Protein AF-A0A4R5HFL4-F1 (afdb_monomer_lite)

Sequence (108 aa):
MKQLMILAMILIATHSQAAALFNVEITRVYTQSKSGSDAHLVQVNTTLPEQCNANRLHIVMEDSELYSAILANSLANNRVSIIYVTDATPVNVAGHLANHTCHLISVF

Radius of gyration: 18.05 Å; chains: 1; bounding box: 53×55×29 Å

Structure (mmCIF, N/CA/C/O backbone):
data_AF-A0A4R5HFL4-F1
#
_entry.id   AF-A0A4R5HFL4-F1
#
loop_
_atom_site.group_PDB
_atom_site.id
_atom_site.type_symbol
_atom_site.label_atom_id
_atom_site.label_alt_id
_atom_site.label_comp_id
_atom_site.label_asym_id
_atom_site.label_entity_id
_atom_site.label_seq_id
_atom_site.pdbx_PDB_ins_code
_atom_site.Cartn_x
_atom_site.Cartn_y
_atom_site.Cartn_z
_atom_site.occupancy
_atom_site.B_iso_or_equiv
_atom_site.auth_seq_id
_atom_site.auth_comp_id
_atom_site.auth_asym_id
_atom_site.auth_atom_id
_atom_site.pdbx_PDB_model_num
ATOM 1 N N . MET A 1 1 ? 42.936 43.471 -5.917 1.00 44.09 1 MET A N 1
ATOM 2 C CA . MET A 1 1 ? 41.486 43.328 -5.664 1.00 44.09 1 MET A CA 1
ATOM 3 C C . MET A 1 1 ? 40.923 42.339 -6.676 1.00 44.09 1 MET A C 1
ATOM 5 O O . MET A 1 1 ? 40.667 42.725 -7.805 1.00 44.09 1 MET A O 1
ATOM 9 N N . LYS A 1 2 ? 40.827 41.052 -6.333 1.00 42.69 2 LYS A N 1
ATOM 10 C CA . LYS A 1 2 ? 40.131 40.059 -7.165 1.00 42.69 2 LYS A CA 1
ATOM 11 C C . LYS A 1 2 ? 38.989 39.515 -6.322 1.00 42.69 2 LYS A C 1
ATOM 13 O O . LYS A 1 2 ? 39.230 38.948 -5.262 1.00 42.69 2 LYS A O 1
ATOM 18 N N . GLN A 1 3 ? 37.775 39.848 -6.741 1.00 50.50 3 GLN A N 1
ATOM 19 C CA . GLN A 1 3 ? 36.547 39.538 -6.029 1.00 50.50 3 GLN A CA 1
ATOM 20 C C . GLN A 1 3 ? 36.330 38.026 -5.998 1.00 50.50 3 GLN A C 1
ATOM 22 O O . GLN A 1 3 ? 36.437 37.335 -7.009 1.00 50.50 3 GLN A O 1
ATOM 27 N N . LEU A 1 4 ? 36.059 37.552 -4.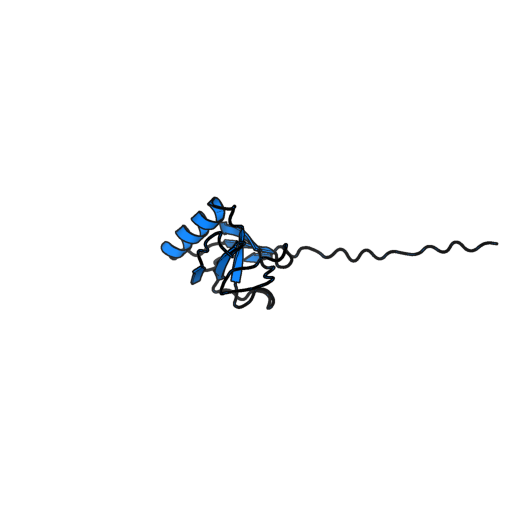790 1.00 52.81 4 LEU A N 1
ATOM 28 C CA . LEU A 1 4 ? 35.682 36.197 -4.443 1.00 52.81 4 LEU A CA 1
ATOM 29 C C . LEU A 1 4 ? 34.246 35.970 -4.953 1.00 52.81 4 LEU A C 1
ATOM 31 O O . LEU A 1 4 ? 33.306 36.546 -4.411 1.00 52.81 4 LEU A O 1
ATOM 35 N N . MET A 1 5 ? 34.064 35.180 -6.012 1.00 52.44 5 MET A N 1
ATOM 36 C CA . MET A 1 5 ? 32.736 34.705 -6.413 1.00 52.44 5 MET A CA 1
ATOM 37 C C . MET A 1 5 ? 32.405 33.467 -5.574 1.00 52.44 5 MET A C 1
ATOM 39 O O . MET A 1 5 ? 32.876 32.369 -5.860 1.00 52.44 5 MET A O 1
ATOM 43 N N . ILE A 1 6 ? 31.624 33.653 -4.510 1.00 56.69 6 ILE A N 1
ATOM 44 C CA . ILE A 1 6 ? 30.999 32.550 -3.774 1.00 56.69 6 ILE A CA 1
ATOM 45 C C . ILE A 1 6 ? 29.701 32.206 -4.509 1.00 56.69 6 ILE A C 1
ATOM 47 O O . ILE A 1 6 ? 28.726 32.953 -4.449 1.00 56.69 6 ILE A O 1
ATOM 51 N N . LEU A 1 7 ? 29.701 31.082 -5.225 1.00 55.25 7 LEU A N 1
ATOM 52 C CA . LEU A 1 7 ? 28.499 30.485 -5.797 1.00 55.25 7 LEU A CA 1
ATOM 53 C C . LEU A 1 7 ? 27.799 29.688 -4.687 1.00 55.25 7 LEU A C 1
ATOM 55 O O . LEU A 1 7 ? 28.215 28.582 -4.348 1.00 55.25 7 LEU A O 1
ATOM 59 N N . ALA A 1 8 ? 26.768 30.271 -4.078 1.00 56.91 8 ALA A N 1
ATOM 60 C CA . ALA A 1 8 ? 25.931 29.580 -3.105 1.00 56.91 8 ALA A CA 1
ATOM 61 C C . ALA A 1 8 ? 25.043 28.554 -3.832 1.00 56.91 8 ALA A C 1
ATOM 63 O O . ALA A 1 8 ? 24.010 28.905 -4.400 1.00 56.91 8 ALA A O 1
ATOM 64 N N . MET A 1 9 ? 25.449 27.281 -3.830 1.00 54.06 9 MET A N 1
ATOM 65 C CA . MET A 1 9 ? 24.545 26.171 -4.140 1.00 54.06 9 MET A CA 1
ATOM 66 C C . MET A 1 9 ? 23.515 26.072 -3.017 1.00 54.06 9 MET A C 1
ATOM 68 O O . MET A 1 9 ? 23.795 25.549 -1.940 1.00 54.06 9 MET A O 1
ATOM 72 N N . ILE A 1 10 ? 22.315 26.586 -3.270 1.00 56.34 10 ILE A N 1
ATOM 73 C CA . ILE A 1 10 ? 21.148 26.284 -2.448 1.00 56.34 10 ILE A CA 1
ATOM 74 C C . ILE A 1 10 ? 20.767 24.837 -2.776 1.00 56.34 10 ILE A C 1
ATOM 76 O O . ILE A 1 10 ? 20.084 24.568 -3.761 1.00 56.34 10 ILE A O 1
ATOM 80 N N . LEU A 1 11 ? 21.268 23.896 -1.974 1.00 52.66 11 LEU A N 1
ATOM 81 C CA . LEU A 1 11 ? 20.748 22.534 -1.924 1.00 52.66 11 LEU A CA 1
ATOM 82 C C . LEU A 1 11 ? 19.316 22.616 -1.393 1.00 52.66 11 LEU A C 1
ATOM 84 O O . LEU A 1 11 ? 19.092 22.741 -0.190 1.00 52.66 11 LEU A O 1
ATOM 88 N N . ILE A 1 12 ? 18.341 22.567 -2.297 1.00 58.75 12 ILE A N 1
ATOM 89 C CA . ILE A 1 12 ? 16.960 22.284 -1.922 1.00 58.75 12 ILE A CA 1
ATOM 90 C C . ILE A 1 12 ? 16.957 20.814 -1.503 1.00 58.75 12 ILE A C 1
ATOM 92 O O . ILE A 1 12 ? 16.910 19.922 -2.345 1.00 58.75 12 ILE A O 1
ATOM 96 N N . ALA A 1 13 ? 17.087 20.559 -0.202 1.00 53.56 13 ALA A N 1
ATOM 97 C CA . ALA A 1 13 ? 16.836 19.240 0.350 1.00 53.56 13 ALA A CA 1
ATOM 98 C C . ALA A 1 13 ? 15.370 18.894 0.052 1.00 53.56 13 ALA A C 1
ATOM 100 O O . ALA A 1 13 ? 14.448 19.455 0.651 1.00 53.56 13 ALA A O 1
ATOM 101 N N . THR A 1 14 ? 15.146 18.012 -0.919 1.00 56.59 14 THR A N 1
ATOM 102 C CA . THR A 1 14 ? 13.854 17.360 -1.123 1.00 56.59 14 THR A CA 1
ATOM 103 C C . THR A 1 14 ? 13.599 16.520 0.120 1.00 56.59 14 THR A C 1
ATOM 105 O O . THR A 1 14 ? 14.238 15.492 0.327 1.00 56.59 14 THR A O 1
ATOM 108 N N . HIS A 1 15 ? 12.756 17.023 1.019 1.00 57.56 15 HIS A N 1
ATOM 109 C CA . HIS A 1 15 ? 12.393 16.302 2.230 1.00 57.56 15 HIS A CA 1
ATOM 110 C C . HIS A 1 15 ? 11.529 15.115 1.818 1.00 57.56 15 HIS A C 1
ATOM 112 O O . HIS A 1 15 ? 10.452 15.326 1.256 1.00 57.56 15 HIS A O 1
ATOM 118 N N . SER A 1 16 ? 11.970 13.895 2.122 1.00 59.69 16 SER A N 1
ATOM 119 C CA . SER A 1 16 ? 11.090 12.736 2.031 1.00 59.69 16 SER A CA 1
ATOM 120 C C . SER A 1 16 ? 9.978 12.875 3.055 1.00 59.69 16 SER A C 1
ATOM 122 O O . SER A 1 16 ? 10.214 12.872 4.265 1.00 59.69 16 SER A O 1
ATOM 124 N N . GLN A 1 17 ? 8.757 13.079 2.561 1.00 81.38 17 GLN A N 1
ATOM 125 C CA . GLN A 1 17 ? 7.581 13.277 3.399 1.00 81.38 17 GLN A CA 1
ATOM 126 C C . GLN A 1 17 ? 7.046 11.910 3.806 1.00 81.38 17 GLN A C 1
ATOM 128 O O . GLN A 1 17 ? 6.122 11.377 3.190 1.00 81.38 17 GLN A O 1
ATOM 133 N N . ALA A 1 18 ? 7.669 11.332 4.832 1.00 89.75 18 ALA A N 1
ATOM 134 C CA . ALA A 1 18 ? 7.060 10.234 5.558 1.00 89.75 18 ALA A CA 1
ATOM 135 C C . ALA A 1 18 ? 5.858 10.772 6.344 1.00 89.75 18 ALA A C 1
ATOM 137 O O . ALA A 1 18 ? 5.960 11.782 7.042 1.00 89.75 18 ALA A O 1
ATOM 138 N N . ALA A 1 19 ? 4.724 10.096 6.233 1.00 95.00 19 ALA A N 1
ATOM 139 C CA . ALA A 1 19 ? 3.497 10.433 6.932 1.00 95.00 19 ALA A CA 1
ATOM 140 C C . ALA A 1 19 ? 2.920 9.190 7.609 1.00 95.00 19 ALA A C 1
ATOM 142 O O . ALA A 1 19 ? 3.070 8.067 7.122 1.00 95.00 19 ALA A O 1
ATOM 143 N N . ALA A 1 20 ? 2.254 9.409 8.740 1.00 96.50 20 ALA A N 1
ATOM 144 C CA . ALA A 1 20 ? 1.531 8.379 9.467 1.00 96.50 20 ALA A CA 1
ATOM 145 C C . ALA A 1 20 ? 0.027 8.632 9.360 1.00 96.50 20 ALA A C 1
ATOM 147 O O . ALA A 1 20 ? -0.430 9.764 9.529 1.00 96.50 20 ALA A O 1
ATOM 148 N N . LEU A 1 21 ? -0.736 7.573 9.111 1.00 97.06 21 LEU A N 1
ATOM 149 C CA . LEU A 1 21 ? -2.192 7.588 9.195 1.00 97.06 21 LEU A CA 1
ATOM 150 C C . LEU A 1 21 ? -2.631 6.570 10.231 1.00 97.06 21 LEU A C 1
ATOM 152 O O . LEU A 1 21 ? -2.102 5.463 10.288 1.00 97.06 21 LEU A O 1
ATOM 156 N N . PHE A 1 22 ? -3.620 6.944 11.029 1.00 97.75 22 PHE A N 1
ATOM 157 C CA . PHE A 1 22 ? -4.139 6.114 12.105 1.00 97.75 22 PHE A CA 1
ATOM 158 C C . PHE A 1 22 ? -5.547 5.650 11.768 1.00 97.75 22 PHE A C 1
ATOM 160 O O . PHE A 1 22 ? -6.318 6.392 11.158 1.00 97.75 22 PHE A O 1
ATOM 167 N N . ASN A 1 23 ? -5.898 4.451 12.233 1.00 97.56 23 ASN A N 1
ATOM 168 C CA . ASN A 1 23 ? -7.252 3.918 12.125 1.00 97.56 23 ASN A CA 1
ATOM 169 C C . ASN A 1 23 ? -7.768 3.878 10.670 1.00 97.56 23 ASN A C 1
ATOM 171 O O . ASN A 1 23 ? -8.882 4.315 10.381 1.00 97.56 23 ASN A O 1
ATOM 175 N N . VAL A 1 24 ? -6.949 3.368 9.756 1.00 97.88 24 VAL A N 1
ATOM 176 C CA . VAL A 1 24 ? -7.188 3.241 8.315 1.00 97.88 24 VAL A CA 1
ATOM 177 C C . VAL A 1 24 ? -7.741 1.859 7.983 1.00 97.88 24 VAL A C 1
ATOM 179 O O . VAL A 1 24 ? -7.338 0.862 8.570 1.00 97.88 24 VAL A O 1
ATOM 182 N N . GLU A 1 25 ? -8.646 1.783 7.012 1.00 98.12 25 GLU A N 1
ATOM 183 C CA . GLU A 1 25 ? -9.129 0.507 6.474 1.00 98.12 25 GLU A CA 1
ATOM 184 C C . GLU A 1 25 ? -8.432 0.182 5.154 1.00 98.12 25 GLU A C 1
ATOM 186 O O . GLU A 1 25 ? -8.335 1.039 4.264 1.00 98.12 25 GLU A O 1
ATOM 191 N N . ILE A 1 26 ? -7.995 -1.070 5.011 1.00 98.31 26 ILE A N 1
ATOM 192 C CA . ILE A 1 26 ? -7.477 -1.598 3.751 1.00 98.31 26 ILE A CA 1
ATOM 193 C C . ILE A 1 26 ? -8.648 -2.066 2.885 1.00 98.31 26 ILE A C 1
ATOM 195 O O . ILE A 1 26 ? -9.197 -3.145 3.086 1.00 98.31 26 ILE A O 1
ATOM 199 N N . THR A 1 27 ? -9.009 -1.252 1.896 1.00 97.88 27 THR A N 1
ATOM 200 C CA . THR A 1 27 ? -10.176 -1.498 1.032 1.00 97.88 27 THR A CA 1
ATOM 201 C C . THR A 1 27 ? -9.911 -2.521 -0.069 1.00 97.88 27 THR A C 1
ATOM 203 O O . THR A 1 27 ? -10.831 -3.225 -0.482 1.00 97.88 27 THR A O 1
ATOM 206 N N . ARG A 1 28 ? -8.674 -2.592 -0.586 1.00 97.69 28 ARG A N 1
ATOM 207 C CA . ARG A 1 28 ? -8.254 -3.565 -1.609 1.00 97.69 28 ARG A CA 1
ATOM 208 C C . ARG A 1 28 ? -6.765 -3.871 -1.501 1.00 97.69 28 ARG A C 1
ATOM 210 O O . ARG A 1 28 ? -5.965 -2.965 -1.273 1.00 97.69 28 ARG A O 1
ATOM 217 N N . VAL A 1 29 ? -6.407 -5.122 -1.779 1.00 97.75 29 VAL A N 1
ATOM 218 C CA . VAL A 1 29 ? -5.025 -5.582 -1.967 1.00 97.75 29 VAL A CA 1
ATOM 219 C C . VAL A 1 29 ? -4.894 -6.143 -3.382 1.00 97.75 29 VAL A C 1
ATOM 221 O O . VAL A 1 29 ? -5.616 -7.064 -3.761 1.00 97.75 29 VAL A O 1
ATOM 224 N N . TYR A 1 30 ? -3.986 -5.580 -4.175 1.00 96.06 30 TYR A N 1
ATOM 225 C CA . TYR A 1 30 ? -3.694 -6.012 -5.540 1.00 96.06 30 TYR A CA 1
ATOM 226 C C . TYR A 1 30 ? -2.396 -6.813 -5.532 1.00 96.06 30 TYR A C 1
ATOM 228 O O . TYR A 1 30 ? -1.292 -6.261 -5.578 1.00 96.06 30 TYR A O 1
ATOM 236 N N . THR A 1 31 ? -2.546 -8.131 -5.459 1.00 95.06 31 THR A N 1
ATOM 237 C CA . THR A 1 31 ? -1.417 -9.060 -5.507 1.00 95.06 31 THR A CA 1
ATOM 238 C C . THR A 1 31 ? -0.908 -9.155 -6.936 1.00 95.06 31 THR A C 1
ATOM 240 O O . THR A 1 31 ? -1.686 -9.342 -7.868 1.00 95.06 31 THR A O 1
ATOM 243 N N . GLN A 1 32 ? 0.401 -9.022 -7.099 1.00 94.19 32 GLN A N 1
ATOM 244 C CA . GLN A 1 32 ? 1.063 -8.989 -8.397 1.00 94.19 32 GLN A CA 1
ATOM 245 C C . GLN A 1 32 ? 2.020 -10.160 -8.537 1.00 94.19 32 GLN A C 1
ATOM 247 O O . GLN A 1 32 ? 2.542 -10.666 -7.548 1.00 94.19 32 GLN A O 1
ATOM 252 N N . SER A 1 33 ? 2.263 -10.579 -9.774 1.00 88.38 33 SER A N 1
ATOM 253 C CA . SER A 1 33 ? 3.361 -11.494 -10.080 1.00 88.38 33 SER A CA 1
ATOM 254 C C . SER A 1 33 ? 4.623 -10.692 -10.406 1.00 88.38 33 SER A C 1
ATOM 256 O O . SER A 1 33 ? 4.517 -9.599 -10.955 1.00 88.38 33 SER A O 1
ATOM 258 N N . LYS A 1 34 ? 5.816 -11.252 -10.155 1.00 85.50 34 LYS A N 1
ATOM 259 C CA . LYS A 1 34 ? 7.089 -10.620 -10.570 1.00 85.50 34 LYS A CA 1
ATOM 260 C C . LYS A 1 34 ? 7.230 -10.498 -12.094 1.00 85.50 34 LYS A C 1
ATOM 262 O O . LYS A 1 34 ? 8.094 -9.781 -12.582 1.00 85.50 34 LYS A O 1
ATOM 267 N N . SER A 1 35 ? 6.396 -11.199 -12.867 1.00 86.81 35 SER A N 1
ATOM 268 C CA . SER A 1 35 ? 6.358 -11.047 -14.319 1.00 86.81 35 SER A CA 1
ATOM 269 C C . SER A 1 35 ? 5.597 -9.766 -14.673 1.00 86.81 35 SER A C 1
ATOM 271 O O . SER A 1 35 ? 4.374 -9.767 -14.787 1.00 86.81 35 SER A O 1
ATOM 273 N N . GLY A 1 36 ? 6.333 -8.660 -14.803 1.00 84.12 36 GLY A N 1
ATOM 274 C CA . GLY A 1 36 ? 5.813 -7.374 -15.281 1.00 84.12 36 GLY A CA 1
ATOM 275 C C . GLY A 1 36 ? 5.449 -6.350 -14.203 1.00 84.12 36 GLY A C 1
ATOM 276 O O . GLY A 1 36 ? 5.064 -5.238 -14.560 1.00 84.12 36 GLY A O 1
ATOM 277 N N . SER A 1 37 ? 5.596 -6.687 -12.921 1.00 94.88 37 SER A N 1
ATOM 278 C CA . SER A 1 37 ? 5.368 -5.763 -11.805 1.00 94.88 37 SER A CA 1
ATOM 279 C C . SER A 1 37 ? 6.560 -5.741 -10.856 1.00 94.88 37 SER A C 1
ATOM 281 O O . SER A 1 37 ? 7.113 -6.787 -10.515 1.00 94.88 37 SER A O 1
ATOM 283 N N . ASP A 1 38 ? 6.880 -4.545 -10.377 1.00 96.00 38 ASP A N 1
ATOM 284 C CA . ASP A 1 38 ? 7.943 -4.269 -9.408 1.00 96.00 38 ASP A CA 1
ATOM 285 C C . ASP A 1 38 ? 7.412 -4.235 -7.962 1.00 96.00 38 ASP A C 1
ATOM 287 O O . ASP A 1 38 ? 8.188 -4.207 -7.006 1.00 96.00 38 ASP A O 1
ATOM 291 N N . ALA A 1 39 ? 6.085 -4.216 -7.779 1.00 97.50 39 ALA A N 1
ATOM 292 C CA . ALA A 1 39 ? 5.443 -4.083 -6.474 1.00 97.50 39 ALA A CA 1
ATOM 293 C C . ALA A 1 39 ? 4.005 -4.630 -6.444 1.00 97.50 39 ALA A C 1
ATOM 295 O O . ALA A 1 39 ? 3.333 -4.752 -7.471 1.00 97.50 39 ALA A O 1
ATOM 296 N N . HIS A 1 40 ? 3.505 -4.888 -5.236 1.00 97.81 40 HIS A N 1
ATOM 297 C CA . HIS A 1 40 ? 2.078 -5.015 -4.938 1.00 97.81 40 HIS A CA 1
ATOM 298 C C . HIS A 1 40 ? 1.454 -3.633 -4.714 1.00 97.81 40 HIS A C 1
ATOM 300 O O . HIS A 1 40 ? 2.163 -2.683 -4.386 1.00 97.81 40 HIS A O 1
ATOM 306 N N . LEU A 1 41 ? 0.125 -3.515 -4.829 1.00 97.69 41 LEU A N 1
ATOM 307 C CA . LEU A 1 41 ? -0.594 -2.302 -4.416 1.00 97.69 41 LEU A CA 1
ATOM 308 C C . LEU A 1 41 ? -1.562 -2.590 -3.276 1.00 97.69 41 LEU A C 1
ATOM 310 O O . LEU A 1 41 ? -2.223 -3.626 -3.236 1.00 97.69 41 LEU A O 1
ATOM 314 N N . VAL A 1 42 ? -1.721 -1.605 -2.407 1.00 98.19 42 VAL A N 1
ATOM 315 C CA . VAL A 1 42 ? -2.740 -1.565 -1.366 1.00 98.19 42 VAL A CA 1
ATOM 316 C C . VAL A 1 42 ? -3.523 -0.266 -1.491 1.00 98.19 42 VAL A C 1
ATOM 318 O O . VAL A 1 42 ? -2.940 0.791 -1.712 1.00 98.19 42 VAL A O 1
ATOM 321 N N . GLN A 1 43 ? -4.848 -0.337 -1.387 1.00 98.44 43 GLN A N 1
ATOM 322 C CA . GLN A 1 43 ? -5.729 0.826 -1.435 1.00 98.44 43 GLN A CA 1
ATOM 323 C C . GLN A 1 43 ? -6.392 1.053 -0.083 1.00 98.44 43 GLN A C 1
ATOM 325 O O . GLN A 1 43 ? -6.991 0.135 0.482 1.00 98.44 43 GLN A O 1
ATOM 330 N N . VAL A 1 44 ? -6.359 2.293 0.393 1.00 98.50 44 VAL A N 1
ATOM 331 C CA . VAL A 1 44 ? -6.913 2.678 1.693 1.00 98.50 44 VAL A CA 1
ATOM 332 C C . VAL A 1 44 ? -8.154 3.563 1.567 1.00 98.50 44 VAL A C 1
ATOM 334 O O . VAL A 1 44 ? -8.360 4.227 0.551 1.00 98.50 44 VAL A O 1
ATOM 337 N N . ASN A 1 45 ? -8.994 3.583 2.607 1.00 97.62 45 ASN A N 1
ATOM 338 C CA . ASN A 1 45 ? -10.205 4.420 2.644 1.00 97.62 45 ASN A CA 1
ATOM 339 C C . ASN A 1 45 ? -9.943 5.895 2.999 1.00 97.62 45 ASN A C 1
ATOM 341 O O . ASN A 1 45 ? -10.861 6.708 2.944 1.00 97.62 45 ASN A O 1
ATOM 345 N N . THR A 1 46 ? -8.714 6.239 3.384 1.00 96.31 46 THR A N 1
ATOM 346 C CA . THR A 1 46 ? -8.333 7.600 3.777 1.00 96.31 46 THR A CA 1
ATOM 347 C C . THR A 1 46 ? -7.709 8.341 2.601 1.00 96.31 46 THR A C 1
ATOM 349 O O . THR A 1 46 ? -6.962 7.753 1.821 1.00 96.31 46 THR A O 1
ATOM 352 N N . THR A 1 47 ? -8.015 9.633 2.474 1.00 96.12 47 THR A N 1
ATOM 353 C CA . THR A 1 47 ? -7.453 10.494 1.428 1.00 96.12 47 THR A CA 1
ATOM 354 C C . THR A 1 47 ? -5.938 10.593 1.568 1.00 96.12 47 THR A C 1
ATOM 356 O O . T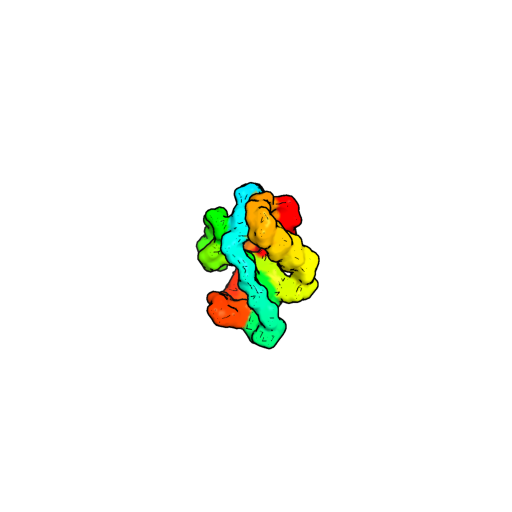HR A 1 47 ? -5.432 11.040 2.597 1.00 96.12 47 THR A O 1
ATOM 359 N N . LEU A 1 48 ? -5.228 10.199 0.514 1.00 96.44 48 LEU A N 1
ATOM 360 C CA . LEU A 1 48 ? -3.794 10.408 0.354 1.00 96.44 48 LEU A CA 1
ATOM 361 C C . LEU A 1 48 ? -3.532 11.633 -0.535 1.00 96.44 48 LEU A C 1
ATOM 363 O O . LEU A 1 48 ? -4.442 12.089 -1.235 1.00 96.44 48 LEU A O 1
ATOM 367 N N . PRO A 1 49 ? -2.296 12.163 -0.546 1.00 95.44 49 PRO A N 1
ATOM 368 C CA . PRO A 1 49 ? -1.876 13.135 -1.549 1.00 95.44 49 PRO A CA 1
ATOM 369 C C . PRO A 1 49 ? -2.192 12.662 -2.976 1.00 95.44 49 PRO A C 1
ATOM 371 O O . PRO A 1 49 ? -2.143 11.465 -3.263 1.00 95.44 49 PRO A O 1
ATOM 374 N N . GLU A 1 50 ? -2.512 13.602 -3.868 1.00 94.25 50 GLU A N 1
ATOM 375 C CA . GLU A 1 50 ? -3.035 13.329 -5.218 1.00 94.25 50 GLU A CA 1
ATOM 376 C C . GLU A 1 50 ? -2.143 12.382 -6.038 1.00 94.25 50 GLU A C 1
ATOM 378 O O . GLU A 1 50 ? -2.645 11.516 -6.758 1.00 94.25 50 GLU A O 1
ATOM 383 N N . GLN A 1 51 ? -0.820 12.478 -5.867 1.00 93.94 51 GLN A N 1
ATOM 384 C CA . GLN A 1 51 ? 0.151 11.613 -6.536 1.00 93.94 51 GLN A CA 1
ATOM 385 C C . GLN A 1 51 ? 0.001 10.126 -6.172 1.00 93.94 51 GLN A C 1
ATOM 387 O O . GLN A 1 51 ? 0.401 9.262 -6.948 1.00 93.94 51 GLN A O 1
ATOM 392 N N . CYS A 1 52 ? -0.626 9.797 -5.040 1.00 95.94 52 CYS A N 1
ATOM 393 C CA . CYS A 1 52 ? -0.863 8.422 -4.602 1.00 95.94 52 CYS A CA 1
ATOM 394 C C . CYS A 1 52 ? -2.105 7.797 -5.253 1.00 95.94 52 CYS A C 1
ATOM 396 O O . CYS A 1 52 ? -2.878 7.128 -4.572 1.00 95.94 52 CYS A O 1
ATOM 398 N N . ASN A 1 53 ? -2.311 8.058 -6.549 1.00 94.94 53 ASN A N 1
ATOM 399 C CA . ASN A 1 53 ? -3.422 7.641 -7.413 1.00 94.94 53 ASN A CA 1
ATOM 400 C C . ASN A 1 53 ? -4.483 6.733 -6.754 1.00 94.94 53 ASN A C 1
ATOM 402 O O . ASN A 1 53 ? -4.247 5.548 -6.511 1.00 94.94 53 ASN A O 1
ATOM 406 N N . ALA A 1 54 ? -5.681 7.280 -6.525 1.00 96.44 54 ALA A N 1
ATOM 407 C CA . ALA A 1 54 ? -6.809 6.561 -5.922 1.00 96.44 54 ALA A CA 1
ATOM 408 C C . ALA A 1 54 ? -6.505 5.964 -4.530 1.00 96.44 54 ALA A C 1
ATOM 410 O O . ALA A 1 54 ? -6.973 4.870 -4.211 1.00 96.44 54 ALA A O 1
ATOM 411 N N . ASN A 1 55 ? -5.748 6.693 -3.704 1.00 97.88 55 ASN A N 1
ATOM 412 C CA . ASN A 1 55 ? -5.333 6.301 -2.352 1.00 97.88 55 ASN A CA 1
ATOM 413 C C . ASN A 1 55 ? -4.576 4.964 -2.319 1.00 97.88 55 ASN A C 1
ATOM 415 O O . ASN A 1 55 ? -4.819 4.117 -1.455 1.00 97.88 55 ASN A O 1
ATOM 419 N N . ARG A 1 56 ? -3.686 4.755 -3.293 1.00 97.94 56 ARG A N 1
ATOM 420 C CA . ARG A 1 56 ? -2.888 3.540 -3.430 1.00 97.94 56 ARG A CA 1
ATOM 421 C C . ARG A 1 56 ? -1.454 3.760 -2.978 1.00 97.94 56 ARG A C 1
ATOM 423 O O . ARG A 1 56 ? -0.790 4.714 -3.379 1.00 97.94 56 ARG A O 1
ATOM 430 N N . LEU A 1 57 ? -0.960 2.810 -2.202 1.00 98.31 57 LEU A N 1
ATOM 431 C CA . LEU A 1 57 ? 0.437 2.682 -1.812 1.00 98.31 57 LEU A CA 1
ATOM 432 C C . LEU A 1 57 ? 0.985 1.389 -2.406 1.00 98.31 57 LEU A C 1
ATOM 434 O O . LEU A 1 57 ? 0.238 0.424 -2.568 1.00 98.31 57 LEU A O 1
ATOM 438 N N . HIS A 1 58 ? 2.269 1.359 -2.734 1.00 98.12 58 HIS A N 1
ATOM 439 C CA . HIS A 1 58 ? 2.929 0.137 -3.159 1.00 98.12 58 HIS A CA 1
ATOM 440 C C . HIS A 1 58 ? 3.700 -0.515 -2.015 1.00 98.12 58 HIS A C 1
ATOM 442 O O . HIS A 1 58 ? 4.213 0.171 -1.133 1.00 98.12 58 HIS A O 1
ATOM 448 N N . ILE A 1 59 ? 3.794 -1.839 -2.067 1.00 98.25 59 ILE A N 1
ATOM 449 C CA . ILE A 1 59 ? 4.663 -2.660 -1.220 1.00 98.25 59 ILE A CA 1
ATOM 450 C C . ILE A 1 59 ? 5.638 -3.340 -2.173 1.00 98.25 59 ILE A C 1
ATOM 452 O O . ILE A 1 59 ? 5.200 -3.963 -3.142 1.00 98.25 59 ILE A O 1
ATOM 456 N N . VAL A 1 60 ? 6.941 -3.184 -1.943 1.00 95.56 60 VAL A N 1
ATOM 457 C CA . VAL A 1 60 ? 7.962 -3.833 -2.782 1.00 95.56 60 VAL A CA 1
ATOM 458 C C . VAL A 1 60 ? 7.774 -5.350 -2.759 1.00 95.56 60 VAL A C 1
ATOM 460 O O . VAL A 1 60 ? 7.376 -5.912 -1.741 1.00 95.56 60 VAL A O 1
ATOM 463 N N . MET A 1 61 ? 8.040 -6.019 -3.882 1.00 94.75 61 MET A N 1
ATOM 464 C CA . MET A 1 61 ? 7.767 -7.458 -4.031 1.00 94.75 61 MET A CA 1
ATOM 465 C C . MET A 1 61 ? 8.522 -8.331 -3.021 1.00 94.75 61 MET A C 1
ATOM 467 O O . MET A 1 61 ? 8.126 -9.465 -2.760 1.00 94.75 61 MET A O 1
ATOM 471 N N . GLU A 1 62 ? 9.644 -7.835 -2.508 1.00 94.81 62 GLU A N 1
ATOM 472 C CA . GLU A 1 62 ? 10.518 -8.528 -1.568 1.00 94.81 62 GLU A CA 1
ATOM 473 C C . GLU A 1 62 ? 10.058 -8.409 -0.108 1.00 94.81 62 GLU A C 1
ATOM 475 O O . GLU A 1 62 ? 10.487 -9.220 0.708 1.00 94.81 62 GLU A O 1
ATOM 480 N N . ASP A 1 63 ? 9.183 -7.455 0.228 1.00 96.81 63 ASP A N 1
ATOM 481 C CA . ASP A 1 63 ? 8.695 -7.252 1.600 1.00 96.81 63 ASP A CA 1
ATOM 482 C C . ASP A 1 63 ? 7.468 -8.132 1.877 1.00 96.81 63 ASP A C 1
ATOM 484 O O . ASP A 1 63 ? 6.308 -7.700 1.912 1.00 96.81 63 ASP A O 1
ATOM 488 N N . SER A 1 64 ? 7.746 -9.430 2.002 1.00 95.81 64 SER A N 1
ATOM 489 C CA . SER A 1 64 ? 6.727 -10.461 2.184 1.00 95.81 64 SER A CA 1
ATOM 490 C C . SER A 1 64 ? 5.991 -10.334 3.518 1.00 95.81 64 SER A C 1
ATOM 492 O O . SER A 1 64 ? 4.807 -10.667 3.613 1.00 95.81 64 SER A O 1
ATOM 494 N N . GLU A 1 65 ? 6.669 -9.817 4.536 1.00 98.06 65 GLU A N 1
ATOM 495 C CA . GLU A 1 65 ? 6.188 -9.620 5.891 1.00 98.06 65 GLU A CA 1
ATOM 496 C C . GLU A 1 65 ? 5.159 -8.490 5.938 1.00 98.06 65 GLU A C 1
ATOM 498 O O . GLU A 1 65 ? 4.041 -8.704 6.420 1.00 98.06 65 GLU A O 1
ATOM 503 N N . LEU A 1 66 ? 5.483 -7.320 5.374 1.00 98.44 66 LEU A N 1
ATOM 504 C CA . LEU A 1 66 ? 4.547 -6.200 5.285 1.00 98.44 66 LEU A CA 1
ATOM 505 C C . LEU A 1 66 ? 3.338 -6.554 4.419 1.00 98.44 66 LEU A C 1
ATOM 507 O O . LEU A 1 66 ? 2.198 -6.279 4.803 1.00 98.44 66 LEU A O 1
ATOM 511 N N . TYR A 1 67 ? 3.565 -7.211 3.277 1.00 98.31 67 TYR A N 1
ATOM 512 C CA . TYR A 1 67 ? 2.478 -7.699 2.430 1.00 98.31 67 TYR A CA 1
ATOM 513 C C . TYR A 1 67 ? 1.555 -8.659 3.193 1.00 98.31 67 TYR A C 1
ATOM 515 O O . TYR A 1 67 ? 0.334 -8.482 3.176 1.00 98.31 67 TYR A O 1
ATOM 523 N N . SER A 1 68 ? 2.119 -9.637 3.907 1.00 98.12 68 SER A N 1
ATOM 524 C CA . SER A 1 68 ? 1.343 -10.617 4.675 1.00 98.12 68 SER A CA 1
ATOM 525 C C . SER A 1 68 ? 0.546 -9.956 5.798 1.00 98.12 68 SER A C 1
ATOM 527 O O . SER A 1 68 ? -0.624 -10.285 5.996 1.00 98.12 68 SER A O 1
ATOM 529 N N . ALA A 1 69 ? 1.136 -8.985 6.501 1.00 98.31 69 ALA A N 1
ATOM 530 C CA . ALA A 1 69 ? 0.454 -8.228 7.546 1.00 98.31 69 ALA A CA 1
ATOM 531 C C . ALA A 1 69 ? -0.720 -7.405 6.989 1.00 98.31 69 ALA A C 1
ATOM 533 O O . ALA A 1 69 ? -1.806 -7.387 7.576 1.00 98.31 69 ALA A O 1
ATOM 534 N N . ILE A 1 70 ? -0.537 -6.760 5.833 1.00 98.44 70 ILE A N 1
ATOM 535 C CA . ILE A 1 70 ? -1.598 -6.017 5.144 1.00 98.44 70 ILE A CA 1
ATOM 536 C C . ILE A 1 70 ? -2.716 -6.949 4.682 1.00 98.44 70 ILE A C 1
ATOM 538 O O . ILE A 1 70 ? -3.892 -6.659 4.915 1.00 98.44 70 ILE A O 1
ATOM 542 N N . LEU A 1 71 ? -2.365 -8.079 4.068 1.00 98.25 71 LEU A N 1
ATOM 543 C CA . LEU A 1 71 ? -3.334 -9.066 3.608 1.00 98.25 71 LEU A CA 1
ATOM 544 C C . LEU A 1 71 ? -4.154 -9.622 4.780 1.00 98.25 71 LEU A C 1
ATOM 546 O O . LEU A 1 71 ? -5.381 -9.661 4.700 1.00 98.25 71 LEU A O 1
ATOM 550 N N . ALA A 1 72 ? -3.500 -9.988 5.884 1.00 98.06 72 ALA A N 1
ATOM 551 C CA . ALA A 1 72 ? -4.166 -10.497 7.078 1.00 98.06 72 ALA A CA 1
ATOM 552 C C . ALA A 1 72 ? -5.147 -9.474 7.673 1.00 98.06 72 ALA A C 1
ATOM 554 O O . ALA A 1 72 ? -6.297 -9.814 7.950 1.00 98.06 72 ALA A O 1
ATOM 555 N N . ASN A 1 73 ? -4.730 -8.211 7.817 1.00 98.25 73 ASN A N 1
ATOM 556 C CA . ASN A 1 73 ? -5.602 -7.160 8.344 1.00 98.25 73 ASN A CA 1
ATOM 557 C C . ASN A 1 73 ? -6.772 -6.836 7.407 1.00 98.25 73 ASN A C 1
ATOM 559 O O . ASN A 1 73 ? -7.882 -6.611 7.886 1.00 98.25 73 ASN A O 1
ATOM 563 N N . SER A 1 74 ? -6.552 -6.864 6.089 1.00 97.81 74 SER A N 1
ATOM 564 C CA . SER A 1 74 ? -7.620 -6.687 5.101 1.00 97.81 74 SER A CA 1
ATOM 565 C C . SER A 1 74 ? -8.662 -7.806 5.197 1.00 97.81 74 SER A C 1
ATOM 567 O O . SER A 1 74 ? -9.852 -7.520 5.289 1.00 97.81 74 SER A O 1
ATOM 569 N N . LEU A 1 75 ? -8.234 -9.073 5.270 1.00 97.94 75 LEU A N 1
ATOM 570 C CA . LEU A 1 75 ? -9.139 -10.224 5.401 1.00 97.94 75 LEU A CA 1
ATOM 571 C C . LEU A 1 75 ? -9.899 -10.240 6.736 1.00 97.94 75 LEU A C 1
ATOM 573 O O . LEU A 1 75 ? -11.047 -10.681 6.786 1.00 97.94 75 LEU A O 1
ATOM 577 N N . ALA A 1 76 ? -9.277 -9.749 7.808 1.00 97.69 76 ALA A N 1
ATOM 578 C CA . ALA A 1 76 ? -9.906 -9.615 9.119 1.00 97.69 76 ALA A CA 1
ATOM 579 C C . ALA A 1 76 ? -10.842 -8.396 9.232 1.00 97.69 76 ALA A C 1
ATOM 581 O O . ALA A 1 76 ? -11.552 -8.275 10.227 1.00 97.69 76 ALA A O 1
ATOM 582 N N . ASN A 1 77 ? -10.868 -7.504 8.232 1.00 95.88 77 ASN A N 1
ATOM 583 C CA . ASN A 1 77 ? -11.534 -6.196 8.288 1.00 95.88 77 ASN A CA 1
ATOM 584 C C . ASN A 1 77 ? -11.065 -5.334 9.475 1.00 95.88 77 ASN A C 1
ATOM 586 O O . ASN A 1 77 ? -11.838 -4.572 10.062 1.00 95.88 77 ASN A O 1
ATOM 590 N N . ASN A 1 78 ? -9.788 -5.458 9.836 1.00 97.69 78 ASN A N 1
ATOM 591 C CA . ASN A 1 78 ? -9.191 -4.647 10.885 1.00 97.69 78 ASN A CA 1
ATOM 592 C C . ASN A 1 78 ? -8.902 -3.237 10.374 1.00 97.69 78 ASN A C 1
ATOM 594 O O . ASN A 1 78 ? -8.549 -3.022 9.211 1.00 97.69 78 ASN A O 1
ATOM 598 N N . ARG A 1 79 ? -8.983 -2.272 11.290 1.00 98.25 79 ARG A N 1
ATOM 599 C CA . ARG A 1 79 ? -8.433 -0.935 11.073 1.00 98.25 79 ARG A CA 1
ATOM 600 C C . ARG A 1 79 ? -7.009 -0.904 11.612 1.00 98.25 79 ARG A C 1
ATOM 602 O O . ARG A 1 79 ? -6.767 -1.384 12.715 1.00 98.25 79 ARG A O 1
ATOM 609 N N . VAL A 1 80 ? -6.094 -0.345 10.833 1.00 98.31 80 VAL A N 1
ATOM 610 C CA . VAL A 1 80 ? -4.652 -0.340 11.104 1.00 98.31 80 VAL A CA 1
ATOM 611 C C . VAL A 1 80 ? -4.100 1.075 11.081 1.00 98.31 80 VAL A C 1
ATOM 613 O O . VAL A 1 80 ? -4.696 1.982 10.503 1.00 98.31 80 VAL A O 1
ATOM 616 N N . SER A 1 81 ? -2.945 1.279 11.688 1.00 98.38 81 SER A N 1
ATOM 617 C CA . SER A 1 81 ? -2.127 2.459 11.446 1.00 98.38 81 SER A CA 1
ATOM 618 C C . SER A 1 81 ? -1.059 2.123 10.414 1.00 98.38 81 SER A C 1
ATOM 620 O O . SER A 1 81 ? -0.582 0.993 10.347 1.00 98.38 81 SER A O 1
ATOM 622 N N . ILE A 1 82 ? -0.705 3.092 9.577 1.00 98.19 82 ILE A N 1
ATOM 623 C CA . ILE A 1 82 ? 0.292 2.915 8.522 1.00 98.19 82 ILE A CA 1
ATOM 624 C C . ILE A 1 82 ? 1.285 4.066 8.499 1.00 98.19 82 ILE A C 1
ATOM 626 O O . ILE A 1 82 ? 0.940 5.203 8.821 1.00 98.19 82 ILE A O 1
ATOM 630 N N . ILE A 1 83 ? 2.504 3.771 8.055 1.00 98.19 83 ILE A N 1
ATOM 631 C CA . ILE A 1 83 ? 3.515 4.772 7.700 1.00 98.19 83 ILE A CA 1
ATOM 632 C C . ILE 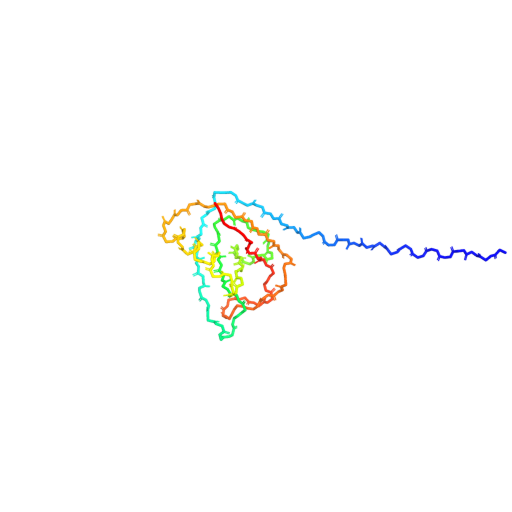A 1 83 ? 3.816 4.626 6.215 1.00 98.19 83 ILE A C 1
ATOM 634 O O . 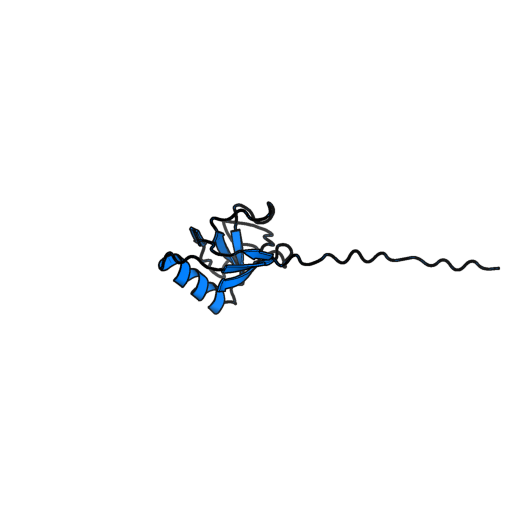ILE A 1 83 ? 4.019 3.513 5.733 1.00 98.19 83 ILE A O 1
ATOM 638 N N . TYR A 1 84 ? 3.859 5.741 5.493 1.00 98.06 84 TYR A N 1
ATOM 639 C CA . TYR A 1 84 ? 4.122 5.762 4.058 1.00 98.06 84 TYR A CA 1
ATOM 640 C C . TYR A 1 84 ? 4.956 6.980 3.658 1.00 98.06 84 TYR A C 1
ATOM 642 O O . TYR A 1 84 ? 5.000 7.968 4.385 1.00 98.06 84 TYR A O 1
ATOM 650 N N . VAL A 1 85 ? 5.593 6.918 2.490 1.00 97.38 85 VAL A N 1
ATOM 651 C CA . VAL A 1 85 ? 6.254 8.056 1.822 1.00 97.38 85 VAL A CA 1
ATOM 652 C C . VAL A 1 85 ? 5.651 8.272 0.440 1.00 97.38 85 VAL A C 1
ATOM 654 O O . VAL A 1 85 ? 5.000 7.378 -0.101 1.00 97.38 85 VAL A O 1
ATOM 657 N N . THR A 1 86 ? 5.855 9.455 -0.141 1.00 96.56 86 THR A N 1
ATOM 658 C CA . THR A 1 86 ? 5.278 9.821 -1.453 1.00 96.56 86 THR A CA 1
ATOM 659 C C . THR A 1 86 ? 6.303 10.040 -2.561 1.00 96.56 86 THR A C 1
ATOM 661 O O . THR A 1 86 ? 5.927 10.214 -3.719 1.00 96.56 86 THR A O 1
ATOM 664 N N . ASP A 1 87 ? 7.586 10.001 -2.221 1.00 95.19 87 ASP A N 1
ATOM 665 C CA . ASP A 1 87 ? 8.730 10.293 -3.081 1.00 95.19 87 ASP A CA 1
ATOM 666 C C . ASP A 1 87 ? 9.705 9.107 -3.177 1.00 95.19 87 ASP A C 1
ATOM 668 O O . ASP A 1 87 ? 10.894 9.293 -3.425 1.00 95.19 87 ASP A O 1
ATOM 672 N N . ALA A 1 88 ? 9.219 7.877 -2.974 1.00 95.56 88 ALA A N 1
ATOM 673 C CA . ALA A 1 88 ? 10.050 6.689 -3.142 1.00 95.56 88 ALA A CA 1
ATOM 674 C C . ALA A 1 88 ? 10.454 6.486 -4.610 1.00 95.56 88 ALA A C 1
ATOM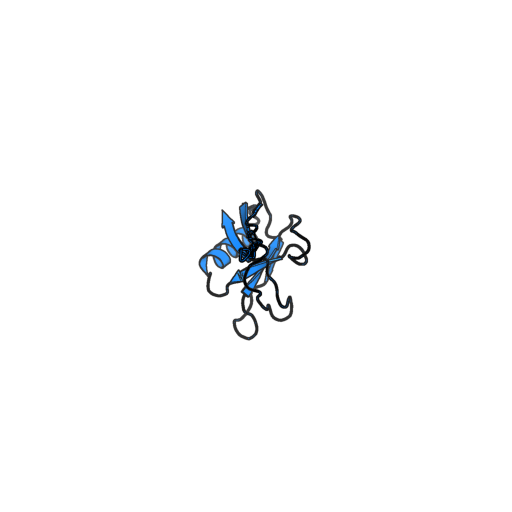 676 O O . ALA A 1 88 ? 9.854 7.053 -5.530 1.00 95.56 88 ALA A O 1
ATOM 677 N N . THR A 1 89 ? 11.449 5.619 -4.825 1.00 94.75 89 THR A N 1
ATOM 678 C CA . THR A 1 89 ? 11.827 5.149 -6.161 1.00 94.75 89 THR A CA 1
ATOM 679 C C . THR A 1 89 ? 10.576 4.691 -6.922 1.00 94.75 89 THR A C 1
ATOM 681 O O . THR A 1 89 ? 9.838 3.853 -6.399 1.00 94.75 89 THR A O 1
ATOM 684 N N . PRO A 1 90 ? 10.310 5.229 -8.127 1.00 95.38 90 PRO A N 1
ATOM 685 C CA . PRO A 1 90 ? 9.119 4.872 -8.883 1.00 95.38 90 PRO A CA 1
ATOM 686 C C . PRO A 1 90 ? 9.094 3.383 -9.228 1.00 95.38 90 PRO A C 1
ATOM 688 O O . PRO A 1 90 ? 10.103 2.828 -9.662 1.00 95.38 90 PRO A O 1
ATOM 691 N N . VAL A 1 91 ? 7.922 2.767 -9.096 1.00 96.06 91 VAL A N 1
ATOM 692 C CA . VAL A 1 91 ? 7.684 1.363 -9.455 1.00 96.06 91 VAL A CA 1
ATOM 693 C C . VAL A 1 91 ? 6.604 1.239 -10.521 1.00 96.06 91 VAL A C 1
ATOM 695 O O . VAL A 1 91 ? 5.689 2.068 -10.605 1.00 96.06 91 VAL A O 1
ATOM 698 N N . ASN A 1 92 ? 6.675 0.176 -11.318 1.00 95.44 92 ASN A N 1
ATOM 699 C CA . ASN A 1 92 ? 5.610 -0.202 -12.235 1.00 95.44 92 ASN A CA 1
ATOM 700 C C . ASN A 1 92 ? 4.799 -1.365 -11.665 1.00 95.44 92 ASN A C 1
ATOM 702 O O . ASN A 1 92 ? 5.330 -2.339 -11.139 1.00 95.44 92 ASN A O 1
ATOM 706 N N . VAL A 1 93 ? 3.481 -1.270 -11.794 1.00 94.88 93 VAL A N 1
ATOM 707 C CA . VAL A 1 93 ? 2.529 -2.293 -11.367 1.00 94.88 93 VAL A CA 1
ATOM 708 C C . VAL A 1 93 ? 1.641 -2.610 -12.565 1.00 94.88 93 VAL A C 1
ATOM 710 O O . VAL A 1 93 ? 0.751 -1.825 -12.914 1.00 94.88 93 VAL A O 1
ATOM 713 N N . ALA A 1 94 ? 1.901 -3.748 -13.213 1.00 93.12 94 ALA A N 1
ATOM 714 C CA . ALA A 1 94 ? 1.263 -4.153 -14.461 1.00 93.12 94 ALA A CA 1
ATOM 715 C C . ALA A 1 94 ? -0.263 -4.037 -14.396 1.00 93.12 94 ALA A C 1
ATOM 717 O O . ALA A 1 94 ? -0.905 -4.503 -13.457 1.00 93.12 94 ALA A O 1
ATOM 718 N N . G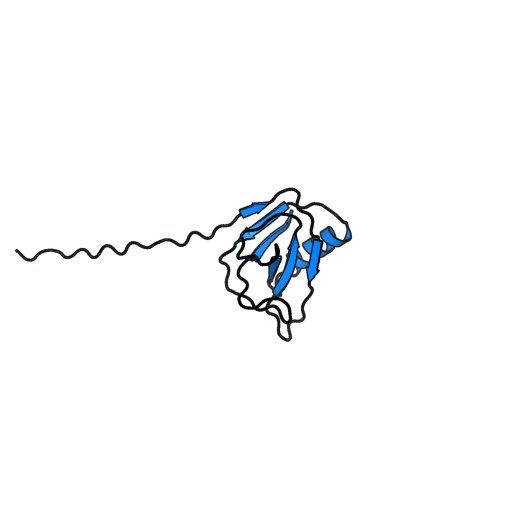LY A 1 95 ? -0.851 -3.402 -15.412 1.00 91.38 95 GLY A N 1
ATOM 719 C CA . GLY A 1 95 ? -2.302 -3.233 -15.522 1.00 91.38 95 GLY A CA 1
ATOM 720 C C . GLY A 1 95 ? -2.925 -2.244 -14.529 1.00 91.38 95 GLY A C 1
ATOM 721 O O . GLY A 1 95 ? -4.135 -2.034 -14.584 1.00 91.38 95 GLY A O 1
ATOM 722 N N . HIS A 1 96 ? -2.135 -1.612 -13.654 1.00 92.38 96 HIS A N 1
ATOM 723 C CA . HIS A 1 96 ? -2.643 -0.664 -12.665 1.00 92.38 96 HIS A CA 1
ATOM 724 C C . HIS A 1 96 ? -1.994 0.711 -12.769 1.00 92.38 96 HIS A C 1
ATOM 726 O O . HIS A 1 96 ? -2.711 1.687 -12.978 1.00 92.38 96 HIS A O 1
ATOM 732 N N . LEU A 1 97 ? -0.674 0.804 -12.582 1.00 93.25 97 LEU A N 1
ATOM 733 C CA . LEU A 1 97 ? 0.047 2.074 -12.474 1.00 93.25 97 LEU A CA 1
ATOM 734 C C . LEU A 1 97 ? 1.461 1.956 -13.044 1.00 93.25 97 LEU A C 1
ATOM 736 O O . LEU A 1 97 ? 2.111 0.925 -12.900 1.00 93.25 97 LEU A O 1
ATOM 740 N N . ALA A 1 98 ? 1.945 3.037 -13.649 1.00 94.12 98 ALA A N 1
ATOM 741 C CA . ALA A 1 98 ? 3.334 3.192 -14.066 1.00 94.12 98 ALA A CA 1
ATOM 742 C C . ALA A 1 98 ? 3.953 4.380 -13.323 1.00 94.12 98 ALA A C 1
ATOM 744 O O . ALA A 1 98 ? 3.262 5.372 -13.086 1.00 94.12 98 ALA A O 1
ATOM 745 N N . ASN A 1 99 ? 5.241 4.285 -12.985 1.00 94.88 99 ASN A N 1
ATOM 746 C CA . ASN A 1 99 ? 5.987 5.310 -12.244 1.00 94.88 99 ASN A CA 1
ATOM 747 C C . ASN A 1 99 ? 5.327 5.736 -10.913 1.00 94.88 99 ASN A C 1
ATOM 749 O O . ASN A 1 99 ? 5.303 6.920 -10.577 1.00 94.88 99 ASN A O 1
ATOM 753 N N . HIS A 1 100 ? 4.770 4.790 -10.154 1.00 95.69 100 HIS A N 1
ATOM 754 C CA . HIS A 1 100 ? 4.112 5.086 -8.878 1.00 95.69 100 HIS A CA 1
ATOM 755 C C . HIS A 1 100 ? 5.137 5.269 -7.756 1.00 95.69 100 HIS A C 1
ATOM 757 O O . HIS A 1 100 ? 5.988 4.407 -7.567 1.00 95.69 100 HIS A O 1
ATOM 763 N N . THR A 1 101 ? 5.049 6.355 -6.985 1.00 96.50 101 THR A N 1
ATOM 764 C CA . THR A 1 101 ? 6.068 6.722 -5.976 1.00 96.50 101 THR A CA 1
ATOM 765 C C . THR A 1 101 ? 5.594 6.600 -4.531 1.00 96.50 101 THR A C 1
ATOM 767 O O . THR A 1 101 ? 6.399 6.716 -3.609 1.00 96.50 101 THR A O 1
ATOM 770 N N . CYS A 1 102 ? 4.300 6.362 -4.292 1.00 97.69 102 CYS A N 1
ATOM 771 C CA . CYS A 1 102 ? 3.801 6.257 -2.924 1.00 97.69 102 CYS A CA 1
ATOM 772 C C . CYS A 1 102 ? 4.022 4.855 -2.367 1.00 97.69 102 CYS A C 1
ATOM 774 O O . CYS A 1 102 ? 3.412 3.903 -2.854 1.00 97.69 102 CYS A O 1
ATOM 776 N N . HIS A 1 103 ? 4.884 4.742 -1.361 1.00 97.88 103 HIS A N 1
ATOM 777 C CA . HIS A 1 103 ? 5.382 3.489 -0.799 1.00 97.88 103 HIS A CA 1
ATOM 778 C C . HIS A 1 103 ? 4.882 3.308 0.632 1.00 97.88 103 HIS A C 1
ATOM 780 O O . HIS A 1 103 ? 5.031 4.213 1.455 1.00 97.88 103 HIS A O 1
ATOM 786 N N . LEU A 1 104 ? 4.304 2.147 0.932 1.00 98.31 104 LEU A N 1
ATOM 787 C CA . LEU A 1 104 ? 3.963 1.756 2.294 1.00 98.31 104 LEU A CA 1
ATOM 788 C C . LEU A 1 104 ? 5.220 1.219 2.985 1.00 98.31 104 LEU A C 1
ATOM 790 O O . LEU A 1 104 ? 5.830 0.281 2.491 1.00 98.31 104 LEU A O 1
ATOM 794 N N . ILE A 1 105 ? 5.556 1.789 4.139 1.00 97.44 105 ILE A N 1
ATOM 795 C CA . ILE A 1 105 ? 6.738 1.425 4.933 1.00 97.44 105 ILE A CA 1
ATOM 796 C C . ILE A 1 105 ? 6.372 0.466 6.068 1.00 97.44 105 ILE A C 1
ATOM 798 O O . ILE A 1 105 ? 7.161 -0.400 6.428 1.00 97.44 105 ILE A O 1
ATOM 802 N N . SER A 1 106 ? 5.213 0.656 6.703 1.00 97.62 106 SER A N 1
ATOM 803 C CA . SER A 1 106 ? 4.852 -0.110 7.899 1.00 97.62 106 SER A CA 1
ATOM 804 C C . SER A 1 106 ? 3.348 -0.134 8.148 1.00 97.62 106 SER A C 1
ATOM 806 O O . SER A 1 106 ? 2.631 0.777 7.727 1.00 97.62 106 SER A O 1
ATOM 808 N N . VAL A 1 107 ? 2.902 -1.161 8.874 1.00 98.00 107 VAL A N 1
ATOM 809 C CA . VAL A 1 107 ? 1.542 -1.346 9.387 1.00 98.00 107 VAL A CA 1
ATOM 810 C C . VAL A 1 107 ? 1.601 -1.800 10.851 1.00 98.00 107 VAL A C 1
ATOM 812 O O . VAL A 1 107 ? 2.436 -2.644 11.183 1.00 98.00 107 VAL A O 1
ATOM 815 N N . PHE A 1 108 ? 0.751 -1.244 11.721 1.00 95.12 108 PHE A N 1
ATOM 816 C CA . PHE A 1 108 ? 0.678 -1.579 13.153 1.00 95.12 108 PHE A CA 1
ATOM 817 C C . PHE A 1 108 ? -0.683 -1.257 13.782 1.00 95.12 108 PHE A C 1
ATOM 819 O O . PHE A 1 108 ? -1.447 -0.444 13.207 1.00 95.12 108 PHE A O 1
#

Secondary structure (DSSP, 8-state):
------------------EEEEEEEEEEEE---TTT-SEEEEEESSPPPTTSTTTEEEEETT-HHHHHHHHHHHHTT-EEEEEEESSSPPEEETTTEEEE--EEEEE-

pLDDT: mean 89.75, std 15.38, range [42.69, 98.5]

Foldseek 3Di:
DDDDDDDDDPPPPPDFDKDKDFQKWFPDKADADPVFWQWTKTAIPDDDPVLCPNRIATEGPPPVVQSVVSVVCNVVRGGKMWIWTQQAQFIDGPPPDGRGHIHTDDID